Protein AF-A0A1M5V3K9-F1 (afdb_monomer)

Foldseek 3Di:
DPDVPVVVVVLVVVLVVLLVVLVVVLVVLVVVLVVLVVVPVVDDDDPVSVVVSVVSNVVSVVVSVVSCVVRVDRPVVVD

Structure (mmCIF, N/CA/C/O backbone):
data_AF-A0A1M5V3K9-F1
#
_entry.id   AF-A0A1M5V3K9-F1
#
loop_
_atom_site.group_PDB
_atom_site.id
_atom_site.type_symbol
_atom_site.label_atom_id
_atom_site.label_alt_id
_atom_site.label_comp_id
_atom_site.label_asym_id
_atom_site.label_entity_id
_atom_site.label_seq_id
_atom_site.pdbx_PDB_ins_code
_atom_site.Cartn_x
_atom_site.Cartn_y
_atom_site.Cartn_z
_atom_site.occupancy
_atom_site.B_iso_or_equiv
_atom_site.auth_seq_id
_atom_site.auth_comp_id
_atom_site.auth_asym_id
_atom_site.auth_atom_id
_atom_site.pdbx_PDB_model_num
ATOM 1 N N . MET A 1 1 ? 25.373 -1.294 -34.388 1.00 45.47 1 MET A N 1
ATOM 2 C CA . MET A 1 1 ? 24.807 -0.348 -33.409 1.00 45.47 1 MET A CA 1
ATOM 3 C C . MET A 1 1 ? 23.662 -1.066 -32.723 1.00 45.47 1 MET A C 1
ATOM 5 O O . MET A 1 1 ? 22.528 -0.938 -33.151 1.00 45.47 1 MET A O 1
ATOM 9 N N . ILE A 1 2 ? 23.990 -1.916 -31.752 1.00 47.75 2 ILE A N 1
ATOM 10 C CA . ILE A 1 2 ? 23.014 -2.320 -30.741 1.00 47.75 2 ILE A CA 1
ATOM 11 C C . ILE A 1 2 ? 23.046 -1.163 -29.726 1.00 47.75 2 ILE A C 1
ATOM 13 O O . ILE A 1 2 ? 24.143 -0.727 -29.397 1.00 47.75 2 ILE A O 1
ATOM 17 N N . ASP A 1 3 ? 21.999 -0.578 -29.179 1.00 55.81 3 ASP A N 1
ATOM 18 C CA . ASP A 1 3 ? 20.581 -0.526 -29.494 1.00 55.81 3 ASP A CA 1
ATOM 19 C C . ASP A 1 3 ? 20.043 0.416 -28.397 1.00 55.81 3 ASP A C 1
ATOM 21 O O . ASP A 1 3 ? 19.696 -0.018 -27.300 1.00 55.81 3 ASP A O 1
ATOM 25 N N . ASN A 1 4 ? 20.121 1.739 -28.614 1.00 66.12 4 ASN A N 1
ATOM 26 C CA . ASN A 1 4 ? 19.691 2.721 -27.598 1.00 66.12 4 ASN A CA 1
ATOM 27 C C . ASN A 1 4 ? 18.227 2.483 -27.194 1.00 66.12 4 ASN A C 1
ATOM 29 O O . ASN A 1 4 ? 17.829 2.776 -26.068 1.00 66.12 4 ASN A O 1
ATOM 33 N N . ASN A 1 5 ? 17.437 1.928 -28.117 1.00 83.94 5 ASN A N 1
ATOM 34 C CA . ASN A 1 5 ? 16.049 1.590 -27.885 1.00 83.94 5 ASN A CA 1
ATOM 35 C C . ASN A 1 5 ? 15.917 0.284 -27.090 1.00 83.94 5 ASN A C 1
ATOM 37 O O . ASN A 1 5 ? 15.183 0.258 -26.109 1.00 83.94 5 ASN A O 1
ATOM 41 N N . GLU A 1 6 ? 16.649 -0.781 -27.434 1.00 91.00 6 GLU A N 1
ATOM 42 C CA . GLU A 1 6 ? 16.610 -2.029 -26.653 1.00 91.00 6 GLU A CA 1
ATOM 43 C C . GLU A 1 6 ? 17.109 -1.834 -25.214 1.00 91.00 6 GLU A C 1
ATOM 45 O O . GLU A 1 6 ? 16.492 -2.357 -24.287 1.00 91.00 6 GLU A O 1
ATOM 50 N N . GLU A 1 7 ? 18.183 -1.069 -24.984 1.00 89.94 7 GLU A N 1
ATOM 51 C CA . GLU A 1 7 ? 18.668 -0.804 -23.621 1.00 89.94 7 GLU A CA 1
ATOM 52 C C . GLU A 1 7 ? 17.653 0.017 -22.810 1.00 89.94 7 GLU A C 1
ATOM 54 O O . GLU A 1 7 ? 17.367 -0.313 -21.654 1.00 89.94 7 GLU A O 1
ATOM 59 N N . TYR A 1 8 ? 17.060 1.047 -23.423 1.00 90.19 8 TYR A N 1
ATOM 60 C CA . TYR A 1 8 ? 15.985 1.829 -22.811 1.00 90.19 8 TYR A CA 1
ATOM 61 C C . TYR A 1 8 ? 14.777 0.947 -22.468 1.00 90.19 8 TYR A C 1
ATOM 63 O O . TYR A 1 8 ? 14.275 0.989 -21.344 1.00 90.19 8 TYR A O 1
ATOM 71 N N . LEU A 1 9 ? 14.341 0.093 -23.400 1.00 92.88 9 LEU A N 1
ATOM 72 C CA . LEU A 1 9 ? 13.220 -0.824 -23.199 1.00 92.88 9 LEU A CA 1
ATOM 73 C C . LEU A 1 9 ? 13.513 -1.862 -22.110 1.00 92.88 9 LEU A C 1
ATOM 75 O O . LEU A 1 9 ? 12.631 -2.141 -21.300 1.00 92.88 9 LEU A O 1
ATOM 79 N N . LYS A 1 10 ? 14.744 -2.386 -22.026 1.00 94.69 10 LYS A N 1
ATOM 80 C CA . LYS A 1 10 ? 15.170 -3.275 -20.930 1.00 94.69 10 LYS A CA 1
ATOM 81 C C . LYS A 1 10 ? 15.083 -2.568 -19.580 1.00 94.69 10 LYS A C 1
ATOM 83 O O . LYS A 1 10 ? 14.481 -3.108 -18.657 1.00 94.69 10 LYS A O 1
ATOM 88 N N . LYS A 1 11 ? 15.605 -1.342 -19.465 1.00 94.06 11 LYS A N 1
ATOM 89 C CA . LYS A 1 11 ? 15.506 -0.549 -18.225 1.00 94.06 11 LYS A CA 1
ATOM 90 C C . LYS A 1 11 ? 14.053 -0.244 -17.864 1.00 94.06 11 LYS A C 1
ATOM 92 O O . LYS A 1 11 ? 13.678 -0.364 -16.701 1.00 94.06 11 LYS A O 1
ATOM 97 N N . LYS A 1 12 ? 13.217 0.085 -18.851 1.00 94.69 12 LYS A N 1
ATOM 98 C CA . LYS A 1 12 ? 11.786 0.328 -18.644 1.00 94.69 12 LYS A CA 1
ATOM 99 C C . LYS A 1 12 ? 11.048 -0.929 -18.186 1.00 94.69 12 LYS A C 1
ATOM 101 O O . LYS A 1 12 ? 10.194 -0.840 -17.311 1.00 94.69 12 LYS A O 1
ATOM 106 N N . LEU A 1 13 ? 11.393 -2.096 -18.728 1.00 96.31 13 LEU A N 1
ATOM 107 C CA . LEU A 1 13 ? 10.830 -3.372 -18.292 1.00 96.31 13 LEU A CA 1
ATOM 108 C C . LEU A 1 13 ? 11.193 -3.677 -16.833 1.00 96.31 13 LEU A C 1
ATOM 110 O O . LEU A 1 13 ? 10.316 -4.053 -16.059 1.00 96.31 13 LEU A O 1
ATOM 114 N N . GLU A 1 14 ? 12.454 -3.480 -16.444 1.00 96.88 14 GLU A N 1
ATOM 115 C CA . GLU A 1 14 ? 12.881 -3.660 -15.050 1.00 96.88 14 GLU A CA 1
ATOM 116 C C . GLU A 1 14 ? 12.173 -2.680 -14.106 1.00 96.88 14 GLU A C 1
ATOM 118 O O . GLU A 1 14 ? 11.739 -3.070 -13.023 1.00 96.88 14 GLU A O 1
ATOM 123 N N . TRP A 1 15 ? 11.957 -1.434 -14.538 1.00 96.94 15 TRP A N 1
ATOM 124 C CA . TRP A 1 15 ? 11.169 -0.468 -13.773 1.00 96.94 15 TRP A CA 1
ATOM 125 C C . TRP A 1 15 ? 9.719 -0.916 -13.587 1.00 96.94 15 TRP A C 1
ATOM 127 O O . TRP A 1 15 ? 9.206 -0.851 -12.474 1.00 96.94 15 TRP A O 1
ATOM 137 N N . VAL A 1 16 ? 9.061 -1.402 -14.647 1.00 97.81 16 VAL A N 1
ATOM 138 C CA . VAL A 1 16 ? 7.678 -1.897 -14.559 1.00 97.81 16 VAL A CA 1
ATOM 139 C C . VAL A 1 16 ? 7.582 -3.074 -13.591 1.00 97.81 16 VAL A C 1
ATOM 141 O O . VAL A 1 16 ? 6.683 -3.084 -12.755 1.00 97.81 16 VAL A O 1
ATOM 144 N N . LYS A 1 17 ? 8.512 -4.036 -13.653 1.00 98.25 17 LYS A N 1
ATOM 145 C CA . LYS A 1 17 ? 8.548 -5.169 -12.711 1.00 98.25 17 LYS A CA 1
ATOM 146 C C . LYS A 1 17 ? 8.686 -4.689 -11.269 1.00 98.25 17 LYS A C 1
ATOM 148 O O . LYS A 1 17 ? 7.874 -5.054 -10.425 1.00 98.25 17 LYS A O 1
ATOM 153 N N . TYR A 1 18 ? 9.651 -3.807 -11.014 1.00 97.88 18 TYR A N 1
ATOM 154 C CA . TYR A 1 18 ? 9.836 -3.205 -9.698 1.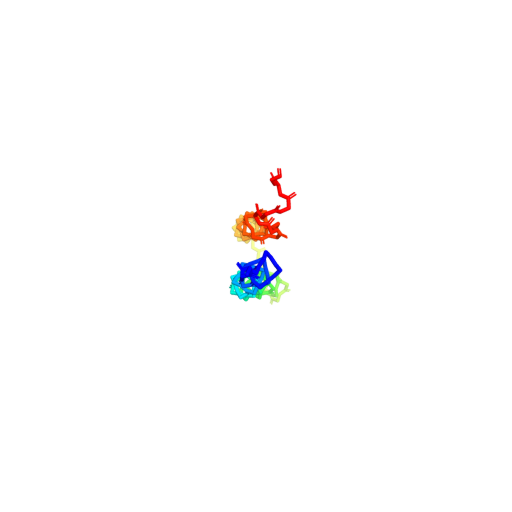00 97.88 18 TYR A CA 1
ATOM 155 C C . TYR A 1 18 ? 8.581 -2.457 -9.224 1.00 97.88 18 TYR A C 1
ATOM 157 O O . TYR A 1 18 ? 8.163 -2.593 -8.076 1.00 97.88 18 TYR A O 1
ATOM 165 N N . ARG A 1 19 ? 7.939 -1.685 -10.108 1.00 97.81 19 ARG A N 1
ATOM 166 C CA . ARG A 1 19 ? 6.723 -0.942 -9.773 1.00 97.81 19 ARG A CA 1
ATOM 167 C C . ARG A 1 19 ? 5.561 -1.874 -9.434 1.00 97.81 19 ARG A C 1
ATOM 169 O O . ARG A 1 19 ? 4.830 -1.560 -8.502 1.00 97.81 19 ARG A O 1
ATOM 176 N N . ILE A 1 20 ? 5.403 -2.995 -10.136 1.00 98.56 20 ILE A N 1
ATOM 177 C CA . ILE A 1 20 ? 4.394 -4.013 -9.805 1.00 98.56 20 ILE A CA 1
ATOM 178 C C . ILE A 1 20 ? 4.628 -4.546 -8.386 1.00 98.56 20 ILE A C 1
ATOM 180 O O . ILE A 1 20 ? 3.718 -4.485 -7.568 1.00 98.56 20 ILE A O 1
ATOM 184 N N . GLU A 1 21 ? 5.858 -4.939 -8.044 1.00 98.50 21 GLU A N 1
ATOM 185 C CA . GLU A 1 21 ? 6.175 -5.432 -6.693 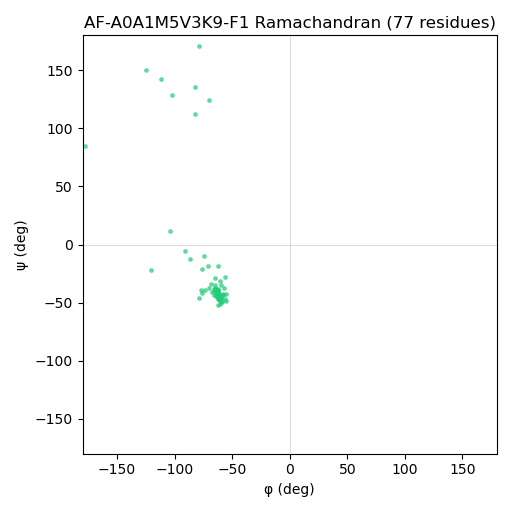1.00 98.50 21 GLU A CA 1
ATOM 186 C C . GLU A 1 21 ? 5.892 -4.402 -5.586 1.00 98.50 21 GLU A C 1
ATOM 188 O O . GLU A 1 21 ? 5.526 -4.759 -4.464 1.00 98.50 21 GLU A O 1
ATOM 193 N N . ILE A 1 22 ? 6.102 -3.112 -5.862 1.00 98.50 22 ILE A N 1
ATOM 194 C CA . ILE A 1 22 ? 5.783 -2.049 -4.903 1.00 98.50 22 ILE A CA 1
ATOM 195 C C . ILE A 1 22 ? 4.271 -1.829 -4.800 1.00 98.50 22 ILE A C 1
ATOM 197 O O . ILE A 1 22 ? 3.773 -1.635 -3.691 1.00 98.50 22 ILE A O 1
ATOM 201 N N . LEU A 1 23 ? 3.540 -1.893 -5.915 1.00 98.62 23 LEU A N 1
ATOM 202 C CA . LEU A 1 23 ? 2.079 -1.791 -5.915 1.00 98.62 23 LEU A CA 1
ATOM 203 C C . LEU A 1 23 ? 1.433 -2.935 -5.126 1.00 98.62 23 LEU A C 1
ATOM 205 O O . LEU A 1 23 ? 0.530 -2.669 -4.339 1.00 98.62 23 LEU A O 1
ATOM 209 N N . ASP A 1 24 ? 1.947 -4.159 -5.245 1.00 98.75 24 ASP A N 1
ATOM 210 C CA . ASP A 1 24 ? 1.468 -5.301 -4.459 1.00 98.75 24 ASP A CA 1
ATOM 211 C C . ASP A 1 24 ? 1.640 -5.051 -2.948 1.00 98.75 24 ASP A C 1
ATOM 213 O O . ASP A 1 24 ? 0.711 -5.235 -2.162 1.00 98.75 24 ASP A O 1
ATOM 217 N N . LYS A 1 25 ? 2.793 -4.512 -2.527 1.00 98.69 25 LYS A N 1
ATOM 218 C CA . LYS A 1 25 ? 3.040 -4.130 -1.120 1.00 98.69 25 LYS A CA 1
ATOM 219 C C . LYS A 1 25 ? 2.140 -2.988 -0.644 1.00 98.69 25 LYS A C 1
ATOM 221 O O . LYS A 1 25 ? 1.780 -2.934 0.532 1.00 98.69 25 LYS A O 1
ATOM 226 N N . MET A 1 26 ? 1.812 -2.042 -1.524 1.00 98.75 26 MET A N 1
ATOM 227 C CA . MET A 1 26 ? 0.869 -0.966 -1.208 1.00 98.75 26 MET A CA 1
ATOM 228 C C . MET A 1 26 ? -0.547 -1.524 -1.022 1.00 98.75 26 MET A C 1
ATOM 230 O O . MET A 1 26 ? -1.225 -1.125 -0.077 1.00 98.75 26 MET A O 1
ATOM 234 N N . GLU A 1 27 ? -0.967 -2.472 -1.862 1.00 98.81 27 GLU A N 1
ATOM 235 C CA . GLU A 1 27 ? -2.269 -3.139 -1.762 1.00 98.81 27 GLU A CA 1
ATOM 236 C C . GLU A 1 27 ? -2.410 -3.907 -0.440 1.00 98.81 27 GLU A C 1
ATOM 238 O O . GLU A 1 27 ? -3.419 -3.770 0.251 1.00 98.81 27 GLU A O 1
ATOM 243 N N . GLU A 1 28 ? -1.370 -4.631 -0.011 1.00 98.69 28 GLU A N 1
ATOM 244 C CA . GLU A 1 28 ? -1.353 -5.304 1.297 1.00 98.69 28 GLU A CA 1
ATOM 245 C C . GLU A 1 28 ? -1.624 -4.327 2.455 1.00 98.69 28 GLU A C 1
ATOM 247 O O . GLU A 1 28 ? -2.414 -4.617 3.360 1.00 98.69 28 GLU A O 1
ATOM 252 N N . LYS A 1 29 ? -1.015 -3.135 2.408 1.00 98.69 29 LYS A N 1
ATOM 253 C CA . LYS A 1 29 ? -1.216 -2.083 3.418 1.00 98.69 29 LYS A CA 1
ATOM 254 C C . LYS A 1 29 ? -2.602 -1.457 3.342 1.00 98.69 29 LYS A C 1
ATOM 256 O O . LYS A 1 29 ? -3.190 -1.163 4.381 1.00 98.69 29 LYS A O 1
ATOM 261 N N . LEU A 1 30 ? -3.143 -1.264 2.141 1.00 98.75 30 LEU A N 1
ATOM 262 C CA . LEU A 1 30 ? -4.511 -0.775 1.957 1.00 98.75 30 LEU A CA 1
ATOM 263 C C . LEU A 1 30 ? -5.536 -1.768 2.518 1.00 98.75 30 LEU A C 1
ATOM 265 O O . LEU A 1 30 ? -6.492 -1.358 3.181 1.00 98.75 30 LEU A O 1
ATOM 269 N N . GLU A 1 31 ? -5.317 -3.069 2.334 1.00 98.75 31 GLU A N 1
ATOM 270 C CA . GLU A 1 31 ? -6.178 -4.094 2.924 1.00 98.7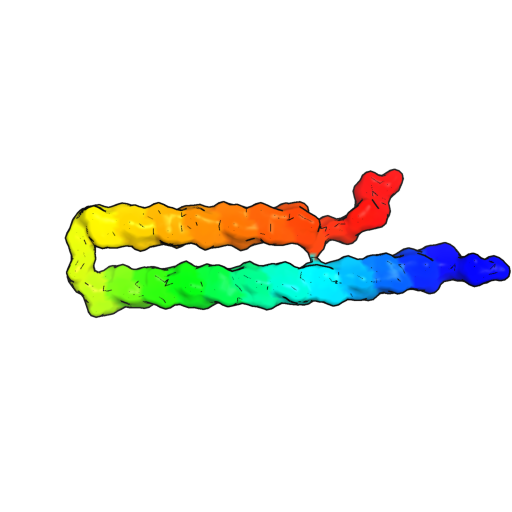5 31 GLU A CA 1
ATOM 271 C C . GLU A 1 31 ? -6.042 -4.139 4.459 1.00 98.75 31 GLU A C 1
ATOM 273 O O . GLU A 1 31 ? -7.041 -4.329 5.155 1.00 98.75 31 GLU A O 1
ATOM 278 N N . GLU A 1 32 ? -4.856 -3.878 5.022 1.00 98.56 32 GLU A N 1
ATOM 279 C CA . GLU A 1 32 ? -4.687 -3.676 6.472 1.00 98.56 32 GLU A CA 1
ATOM 280 C C . GLU A 1 32 ? -5.488 -2.464 6.978 1.00 98.56 32 GLU A C 1
ATOM 282 O O . GLU A 1 32 ? -6.243 -2.580 7.947 1.00 98.56 32 GLU A O 1
ATOM 287 N N . MET A 1 33 ? -5.412 -1.321 6.287 1.00 98.62 33 MET A N 1
ATOM 288 C CA . MET A 1 33 ? -6.211 -0.135 6.625 1.00 98.62 33 MET A CA 1
ATOM 289 C C . MET A 1 33 ? -7.711 -0.441 6.590 1.00 98.62 33 MET A C 1
ATOM 291 O O . MET A 1 33 ? -8.456 -0.052 7.490 1.00 98.62 33 MET A O 1
ATOM 295 N N . LYS A 1 34 ? -8.167 -1.181 5.579 1.00 98.56 34 LYS A N 1
ATOM 296 C CA . LYS A 1 34 ? -9.569 -1.582 5.442 1.00 98.56 34 LYS A CA 1
ATOM 297 C C . LYS A 1 34 ? -10.028 -2.496 6.576 1.00 98.56 34 LYS A C 1
ATOM 299 O O . LYS A 1 34 ? -11.153 -2.340 7.051 1.00 98.56 34 LYS A O 1
ATOM 304 N N . LYS A 1 35 ? -9.174 -3.410 7.047 1.00 98.44 35 LYS A N 1
ATOM 305 C CA . LYS A 1 35 ? -9.452 -4.237 8.234 1.00 98.44 35 LYS A CA 1
ATOM 306 C C . LYS A 1 35 ? -9.585 -3.387 9.498 1.00 98.44 35 LYS A C 1
ATOM 308 O O . LYS A 1 35 ? -10.534 -3.597 10.245 1.00 98.44 35 LYS A O 1
ATOM 313 N N . LEU A 1 36 ? -8.708 -2.399 9.697 1.00 98.19 36 LEU A N 1
ATOM 314 C CA . LEU A 1 36 ? -8.786 -1.471 10.834 1.00 98.19 36 LEU A CA 1
ATOM 315 C C . LEU A 1 36 ? -10.085 -0.655 10.826 1.00 98.19 36 LEU A C 1
ATOM 317 O O . LEU A 1 36 ? -10.752 -0.551 11.851 1.00 98.19 36 LEU A O 1
ATOM 321 N N . VAL A 1 37 ? -10.481 -0.122 9.667 1.00 96.69 37 VAL A N 1
ATOM 322 C CA . VAL A 1 37 ? -11.731 0.648 9.533 1.00 96.69 37 VAL A CA 1
ATOM 323 C C . VAL A 1 37 ? -12.960 -0.231 9.771 1.00 96.69 37 VAL A C 1
ATOM 325 O O . VAL A 1 37 ? -13.905 0.208 10.421 1.00 96.69 37 VAL A O 1
ATOM 328 N N . ARG A 1 38 ? -12.958 -1.478 9.279 1.00 97.75 38 ARG A N 1
ATOM 329 C CA . ARG A 1 38 ? -14.037 -2.438 9.567 1.00 97.75 38 ARG A CA 1
ATOM 330 C C . ARG A 1 38 ? -14.120 -2.752 11.057 1.00 97.75 38 ARG A C 1
ATOM 332 O O . ARG A 1 38 ? -15.199 -2.657 11.621 1.00 97.75 38 ARG A O 1
ATOM 339 N N . TYR A 1 39 ? -12.986 -3.033 11.697 1.00 97.00 39 TYR A N 1
ATOM 340 C CA . TYR A 1 39 ? -12.932 -3.271 13.138 1.00 97.00 39 TYR A CA 1
ATOM 341 C C . TYR A 1 39 ? -13.507 -2.091 13.932 1.00 97.00 39 TYR A C 1
ATOM 343 O O . TYR A 1 39 ? -14.360 -2.303 14.785 1.00 97.00 39 TYR A O 1
ATOM 351 N N . ALA A 1 40 ? -13.117 -0.857 13.598 1.00 96.31 40 ALA A N 1
ATOM 352 C CA . ALA A 1 40 ? -13.631 0.341 14.261 1.00 96.31 40 ALA A CA 1
ATOM 353 C C . ALA A 1 40 ? -15.130 0.583 14.039 1.00 96.31 40 ALA A C 1
ATOM 355 O O . ALA A 1 40 ? -15.784 1.194 14.873 1.00 96.31 40 ALA A O 1
ATOM 356 N N . LYS A 1 41 ? -15.674 0.133 12.905 1.00 95.50 41 LYS A N 1
ATOM 357 C CA . LYS A 1 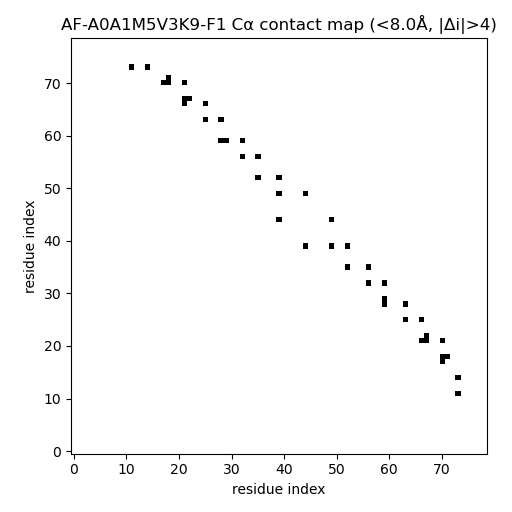41 ? -17.104 0.243 12.601 1.00 95.50 41 LYS A CA 1
ATOM 358 C C . LYS A 1 41 ? -17.935 -0.804 13.347 1.00 95.50 41 LYS A C 1
ATOM 360 O O . LYS A 1 41 ? -19.062 -0.516 13.738 1.00 95.50 41 LYS A O 1
ATOM 365 N N . ASP A 1 42 ? -17.408 -2.019 13.462 1.00 97.31 42 ASP A N 1
ATOM 366 C CA . ASP A 1 42 ? -18.158 -3.186 13.931 1.00 97.31 42 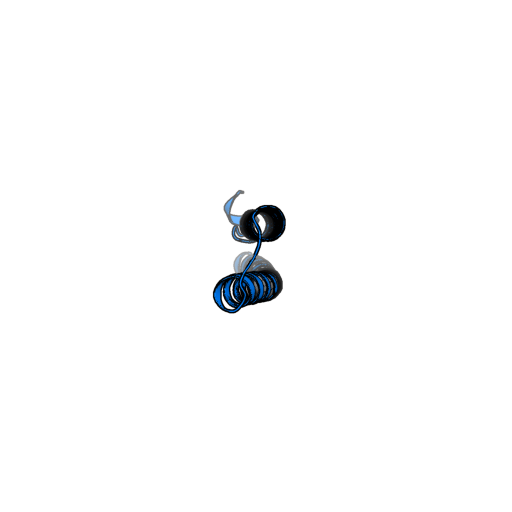ASP A CA 1
ATOM 367 C C . ASP A 1 42 ? -18.067 -3.385 15.459 1.00 97.31 42 ASP A C 1
ATOM 369 O O . ASP A 1 42 ? -18.746 -4.260 15.995 1.00 97.31 42 ASP A O 1
ATOM 373 N N . ASN A 1 43 ? -17.258 -2.583 16.164 1.00 96.31 43 ASN A N 1
ATOM 374 C CA . ASN A 1 43 ? -17.072 -2.642 17.616 1.00 96.31 43 ASN A CA 1
ATOM 375 C C . ASN A 1 43 ? -17.349 -1.278 18.262 1.00 96.31 43 ASN A C 1
ATOM 377 O O . ASN A 1 43 ? -17.124 -0.239 17.645 1.00 96.31 43 ASN A O 1
ATOM 381 N N . ASP A 1 44 ? -17.812 -1.299 19.512 1.00 96.38 44 ASP A N 1
ATOM 382 C CA . ASP A 1 44 ? -17.900 -0.104 20.354 1.00 96.38 44 ASP A CA 1
ATOM 383 C C . ASP A 1 44 ? -16.518 0.143 20.961 1.00 96.38 44 ASP A C 1
ATOM 385 O O . ASP A 1 44 ? -1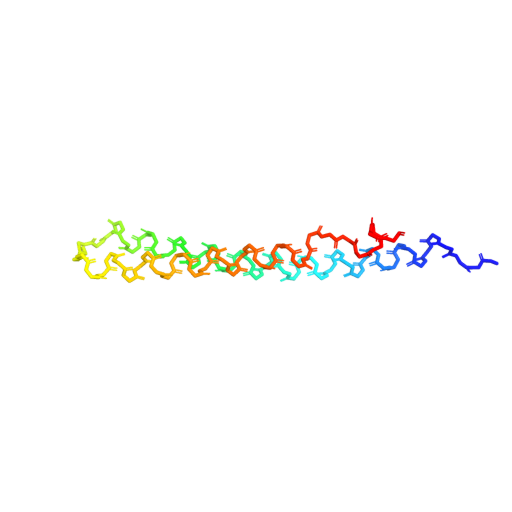6.022 -0.701 21.708 1.00 96.38 44 ASP A O 1
ATOM 389 N N . LEU A 1 45 ? -15.872 1.233 20.553 1.00 96.81 45 LEU A N 1
ATOM 390 C CA . LEU A 1 45 ? -14.495 1.549 20.921 1.00 96.81 45 LEU A CA 1
ATOM 391 C C . LEU A 1 45 ? -14.449 2.766 21.828 1.00 96.81 45 LEU A C 1
ATOM 393 O O . LEU A 1 45 ? -15.161 3.746 21.596 1.00 96.81 45 LEU A O 1
ATOM 397 N N . ASP A 1 46 ? -13.549 2.731 22.803 1.00 97.38 46 ASP A N 1
ATOM 398 C CA . ASP A 1 46 ? -13.250 3.913 23.598 1.00 97.38 46 ASP A CA 1
ATOM 399 C C . ASP A 1 46 ? -12.321 4.901 22.863 1.00 97.38 46 ASP A C 1
ATOM 401 O O . ASP A 1 46 ? -11.765 4.632 21.791 1.00 97.38 46 ASP A O 1
ATOM 405 N N . ASP A 1 47 ? -12.162 6.092 23.443 1.00 97.38 47 ASP A N 1
ATOM 406 C CA . ASP A 1 47 ? -11.356 7.164 22.855 1.00 97.38 47 ASP A CA 1
ATOM 407 C C . ASP A 1 47 ? -9.879 6.770 22.663 1.00 97.38 47 ASP A C 1
ATOM 409 O O . ASP A 1 47 ? -9.233 7.242 21.718 1.00 97.38 47 ASP A O 1
ATOM 413 N N . GLU A 1 48 ? -9.325 5.916 23.530 1.00 97.50 48 GLU A N 1
ATOM 414 C CA . GLU A 1 48 ? -7.932 5.483 23.413 1.00 97.50 48 GLU A CA 1
ATOM 415 C C . GLU A 1 48 ? -7.782 4.450 22.291 1.00 97.50 48 GLU A C 1
ATOM 417 O O . GLU A 1 48 ? -6.875 4.577 21.465 1.00 97.50 48 GLU A O 1
ATOM 422 N N . GLU A 1 49 ? -8.715 3.506 22.165 1.00 97.62 49 GLU A N 1
ATOM 423 C CA . GLU A 1 49 ? -8.761 2.550 21.056 1.00 97.62 49 GLU A CA 1
ATOM 424 C C . GLU A 1 49 ? -8.924 3.258 19.701 1.00 97.62 49 GLU A C 1
ATOM 426 O O . GLU A 1 49 ? -8.201 2.967 18.737 1.00 97.62 49 GLU A O 1
ATOM 431 N N . ILE A 1 50 ? -9.818 4.251 19.621 1.00 97.25 50 ILE A N 1
ATOM 432 C CA . ILE A 1 50 ? -9.993 5.090 18.425 1.00 97.25 50 ILE A CA 1
ATOM 433 C C . ILE A 1 50 ? -8.686 5.819 18.088 1.00 97.25 50 ILE A C 1
ATOM 435 O O . ILE A 1 50 ? -8.275 5.885 16.920 1.00 97.25 50 ILE A O 1
ATOM 439 N N . LYS A 1 51 ? -8.003 6.373 19.094 1.00 98.12 51 LYS A N 1
ATOM 440 C CA . LYS A 1 51 ? -6.726 7.069 18.910 1.00 98.12 51 LYS A CA 1
ATOM 441 C C . LYS A 1 51 ? -5.633 6.126 18.410 1.00 98.12 51 LYS A C 1
ATOM 443 O O . LYS A 1 51 ? -4.913 6.485 17.473 1.00 98.12 51 LYS A O 1
ATOM 448 N N . GLU A 1 52 ? -5.539 4.914 18.946 1.00 98.00 52 GLU A N 1
ATOM 449 C CA . GLU A 1 52 ? -4.591 3.906 18.469 1.00 98.00 52 GLU A CA 1
ATOM 450 C C . GLU A 1 52 ? -4.829 3.510 17.008 1.00 98.00 52 GLU A C 1
ATOM 452 O O . GLU A 1 52 ? -3.879 3.421 16.220 1.00 98.00 52 GLU A O 1
ATOM 457 N N . ILE A 1 53 ? -6.088 3.284 16.623 1.00 98.12 53 ILE A N 1
ATOM 458 C CA . ILE A 1 53 ? -6.447 2.951 15.240 1.00 98.12 53 ILE A CA 1
ATOM 459 C C . ILE A 1 53 ? -6.052 4.090 14.301 1.00 98.12 53 ILE A C 1
ATOM 461 O O . ILE A 1 53 ? -5.438 3.845 13.260 1.00 98.12 53 ILE A O 1
ATOM 465 N N . ASN A 1 54 ? -6.316 5.339 14.685 1.00 98.12 54 ASN A N 1
ATOM 466 C CA . ASN A 1 54 ? -5.924 6.505 13.897 1.0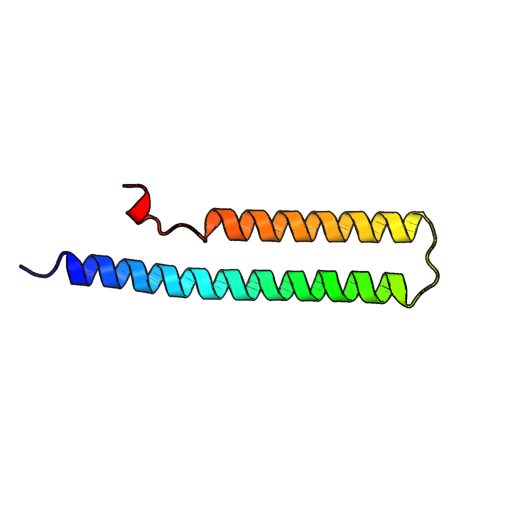0 98.12 54 ASN A CA 1
ATOM 467 C C . ASN A 1 54 ? -4.400 6.628 13.736 1.00 98.12 54 ASN A C 1
ATOM 469 O O . ASN A 1 54 ? -3.920 6.949 12.645 1.00 98.12 54 ASN A O 1
ATOM 473 N N . ILE A 1 55 ? -3.618 6.332 14.779 1.00 98.56 55 ILE A N 1
ATOM 474 C CA . ILE A 1 55 ? -2.149 6.294 14.689 1.00 98.56 55 ILE A CA 1
ATOM 475 C C . ILE A 1 55 ? -1.703 5.230 13.675 1.00 98.56 55 ILE A C 1
ATOM 477 O O . ILE A 1 55 ? -0.875 5.518 12.805 1.00 98.56 55 ILE A O 1
ATOM 481 N N . LYS A 1 56 ? -2.280 4.022 13.737 1.00 98.56 56 LYS A N 1
ATOM 482 C CA . LYS A 1 56 ? -1.970 2.921 12.808 1.00 98.56 56 LYS A CA 1
ATOM 483 C C . LYS A 1 56 ? -2.332 3.282 11.362 1.00 98.56 56 LYS A C 1
ATOM 485 O O . LYS A 1 56 ? -1.499 3.109 10.472 1.00 98.56 56 LYS A O 1
ATOM 490 N N . LEU A 1 57 ? -3.515 3.858 11.129 1.00 98.62 57 LEU A N 1
ATOM 491 C CA . LEU A 1 57 ? -3.957 4.318 9.805 1.00 98.62 57 LEU A CA 1
ATOM 492 C C . LEU A 1 57 ? -3.022 5.383 9.219 1.00 98.62 57 LEU A C 1
ATOM 494 O O . LEU A 1 57 ? -2.633 5.289 8.055 1.00 98.62 57 LEU A O 1
ATOM 498 N N . ASN A 1 58 ? -2.620 6.371 10.021 1.00 98.62 58 ASN A N 1
ATOM 499 C CA . ASN A 1 58 ? -1.707 7.421 9.570 1.00 98.62 58 ASN A CA 1
ATOM 500 C C . ASN A 1 58 ? -0.314 6.876 9.240 1.00 98.62 58 ASN A C 1
ATOM 502 O O . ASN A 1 58 ? 0.290 7.293 8.250 1.00 98.62 58 ASN A O 1
ATOM 506 N N . ARG A 1 59 ? 0.186 5.915 10.025 1.00 98.75 59 ARG A N 1
ATOM 507 C CA . ARG A 1 59 ? 1.447 5.230 9.720 1.00 98.75 59 ARG A CA 1
ATOM 508 C C . ARG A 1 59 ? 1.366 4.500 8.377 1.00 98.75 59 ARG A C 1
ATOM 510 O O . ARG A 1 59 ? 2.220 4.730 7.525 1.00 98.75 59 ARG A O 1
ATOM 517 N N . LEU A 1 60 ? 0.327 3.688 8.165 1.00 98.75 60 LEU A N 1
ATOM 518 C CA . LEU A 1 60 ? 0.126 2.944 6.915 1.00 98.75 60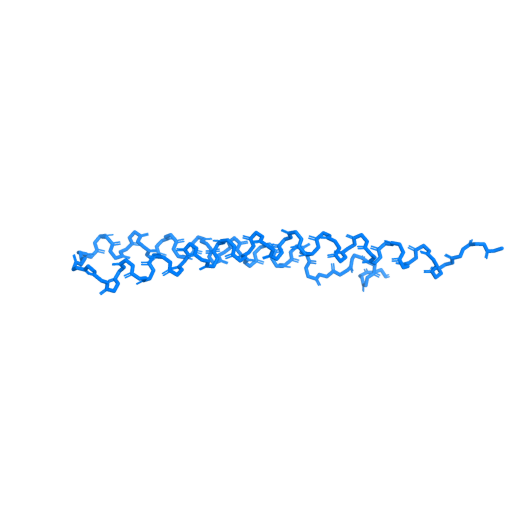 LEU A CA 1
ATOM 519 C C . LEU A 1 60 ? 0.019 3.880 5.707 1.00 98.75 60 LEU A C 1
ATOM 521 O O . LEU A 1 60 ? 0.688 3.663 4.698 1.00 98.75 60 LEU A O 1
ATOM 525 N N . LYS A 1 61 ? -0.741 4.974 5.834 1.00 98.62 61 LYS A N 1
ATOM 526 C CA . LYS A 1 61 ? -0.826 6.019 4.807 1.00 98.62 61 LYS A CA 1
ATOM 527 C C . LYS A 1 61 ? 0.554 6.577 4.453 1.00 98.62 61 LYS A C 1
ATOM 529 O O . LYS A 1 61 ? 0.882 6.683 3.274 1.00 98.62 61 LYS A O 1
ATOM 534 N N . ASN A 1 62 ? 1.361 6.931 5.452 1.00 98.62 62 ASN A N 1
ATOM 535 C CA . ASN A 1 62 ? 2.695 7.485 5.220 1.00 98.62 62 ASN A CA 1
ATOM 536 C C . ASN A 1 62 ? 3.624 6.474 4.534 1.00 98.62 62 ASN A C 1
ATOM 538 O O . ASN A 1 62 ? 4.377 6.852 3.641 1.00 98.62 62 ASN A O 1
ATOM 542 N N . GLU A 1 63 ? 3.554 5.196 4.908 1.00 98.62 63 GLU A N 1
ATOM 543 C CA . GLU A 1 63 ? 4.323 4.130 4.258 1.00 98.62 63 GLU A CA 1
ATOM 544 C C . GLU A 1 63 ? 3.931 3.963 2.783 1.00 98.62 63 GLU A C 1
ATOM 546 O O . GLU A 1 63 ? 4.813 3.901 1.928 1.00 98.62 63 GLU A O 1
ATOM 551 N N . ILE A 1 64 ? 2.630 3.965 2.473 1.00 98.75 64 ILE A N 1
ATOM 552 C CA . ILE A 1 64 ? 2.111 3.899 1.097 1.00 98.75 64 ILE A CA 1
ATOM 553 C C . ILE A 1 64 ? 2.610 5.091 0.272 1.00 98.75 64 ILE A C 1
ATOM 555 O O . ILE A 1 64 ? 3.111 4.900 -0.834 1.00 98.75 64 ILE A O 1
ATOM 559 N N . VAL A 1 65 ? 2.522 6.313 0.809 1.00 98.44 65 VAL A N 1
ATOM 560 C CA . VAL A 1 65 ? 2.997 7.525 0.118 1.00 98.44 65 VAL A CA 1
ATOM 561 C C . VAL A 1 65 ? 4.498 7.441 -0.168 1.00 98.44 65 VAL A C 1
ATOM 563 O O . VAL A 1 65 ? 4.924 7.687 -1.291 1.00 98.44 65 VAL A O 1
ATOM 566 N N . GLN A 1 66 ? 5.305 7.015 0.808 1.00 98.25 66 GLN A N 1
ATOM 567 C CA . GLN A 1 66 ? 6.749 6.859 0.610 1.00 98.25 66 GLN A CA 1
ATOM 568 C C . GLN A 1 66 ? 7.094 5.777 -0.421 1.00 98.25 66 GLN A C 1
ATOM 570 O O . GLN A 1 66 ? 8.062 5.930 -1.167 1.00 98.25 66 GLN A O 1
ATOM 575 N N . MET A 1 67 ? 6.344 4.673 -0.448 1.00 98.31 67 MET A N 1
ATOM 576 C CA . MET A 1 67 ? 6.494 3.624 -1.460 1.00 98.31 67 MET A CA 1
ATOM 577 C C . MET A 1 67 ? 6.165 4.154 -2.855 1.00 98.31 67 MET A C 1
ATOM 579 O O . MET A 1 67 ? 6.917 3.909 -3.802 1.00 98.31 67 MET A O 1
ATOM 583 N N . ASP A 1 68 ? 5.077 4.914 -2.970 1.00 98.06 68 ASP A N 1
ATOM 584 C CA . ASP A 1 68 ? 4.660 5.514 -4.228 1.00 98.06 68 ASP A CA 1
ATOM 585 C C . ASP A 1 68 ? 5.710 6.498 -4.752 1.00 98.06 68 ASP A C 1
ATOM 587 O O . ASP A 1 68 ? 6.201 6.341 -5.870 1.00 98.06 68 ASP A O 1
ATOM 591 N N . ASP A 1 69 ? 6.132 7.447 -3.915 1.00 96.62 69 ASP A N 1
ATOM 592 C CA . ASP A 1 69 ? 7.113 8.475 -4.269 1.00 96.62 69 ASP A CA 1
ATOM 593 C C . ASP A 1 69 ? 8.443 7.886 -4.750 1.00 96.62 69 ASP A C 1
ATOM 595 O O . ASP A 1 69 ? 9.043 8.403 -5.692 1.00 96.62 69 ASP A O 1
ATOM 599 N N . LYS A 1 70 ? 8.888 6.775 -4.153 1.00 94.69 70 LYS A N 1
ATOM 600 C CA . LYS A 1 70 ? 10.146 6.107 -4.523 1.00 94.69 70 LYS A CA 1
ATOM 601 C C . LYS A 1 70 ? 10.072 5.300 -5.817 1.00 94.69 70 LYS A C 1
ATOM 603 O O . LYS A 1 70 ? 11.118 4.999 -6.383 1.00 94.69 70 LYS A O 1
ATOM 608 N N . SER A 1 71 ? 8.882 4.901 -6.261 1.00 96.31 71 SER A N 1
ATOM 609 C CA . SER A 1 71 ? 8.738 3.900 -7.331 1.00 96.31 71 SER A CA 1
ATOM 610 C C . SER A 1 71 ? 7.980 4.386 -8.562 1.00 96.31 71 SER A C 1
ATOM 612 O O . SER A 1 71 ? 8.162 3.825 -9.642 1.00 96.31 71 SER A O 1
ATOM 614 N N . LYS A 1 72 ? 7.146 5.424 -8.439 1.00 95.12 72 LYS A N 1
ATOM 615 C CA . LYS A 1 72 ? 6.258 5.872 -9.523 1.00 95.12 72 LYS A CA 1
ATOM 616 C C . LYS A 1 72 ? 6.966 6.547 -10.694 1.00 95.12 72 LYS A C 1
ATOM 618 O O . LYS A 1 72 ? 6.367 6.663 -11.758 1.00 95.12 72 LYS A O 1
ATOM 623 N N . ILE A 1 73 ? 8.203 7.004 -10.505 1.00 94.38 73 ILE A N 1
ATOM 624 C CA . ILE A 1 73 ? 8.972 7.697 -11.541 1.00 94.38 73 ILE A CA 1
ATOM 625 C C . ILE A 1 73 ? 9.987 6.729 -12.138 1.00 94.38 73 ILE A C 1
ATOM 627 O O . ILE A 1 73 ? 10.765 6.104 -11.414 1.00 94.38 73 ILE A O 1
ATOM 631 N N . PHE A 1 74 ? 9.993 6.624 -13.464 1.00 90.94 74 PHE A N 1
ATOM 632 C CA . PHE A 1 74 ? 11.043 5.910 -14.167 1.00 90.94 74 PHE A CA 1
ATOM 633 C C . PHE A 1 74 ? 12.347 6.708 -14.075 1.00 90.94 74 PHE A C 1
ATOM 635 O O . PHE A 1 74 ? 12.405 7.877 -14.442 1.00 90.94 74 PHE A O 1
ATOM 642 N N . TRP A 1 75 ? 13.415 6.088 -13.578 1.00 81.06 75 TRP A N 1
ATOM 643 C CA . TRP A 1 75 ? 14.666 6.783 -13.243 1.00 81.06 75 TRP A CA 1
ATOM 644 C C . TRP A 1 75 ? 15.368 7.458 -14.430 1.00 81.06 75 TRP A C 1
ATOM 646 O O . TRP A 1 75 ? 16.201 8.332 -14.202 1.00 81.06 75 TRP A O 1
ATOM 656 N N . MET A 1 76 ? 15.059 7.078 -15.677 1.00 78.62 76 MET A N 1
ATOM 65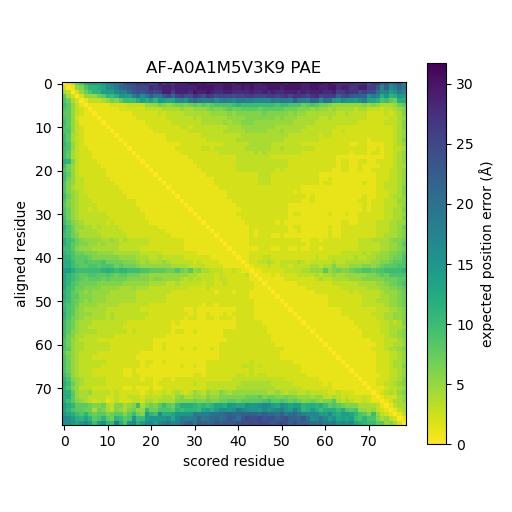7 C CA . MET A 1 76 ? 15.603 7.754 -16.863 1.00 78.62 76 MET A CA 1
ATOM 658 C C . MET A 1 76 ? 14.787 8.971 -17.308 1.00 78.62 76 MET A C 1
ATOM 660 O O . MET A 1 76 ? 15.297 9.744 -18.105 1.00 78.62 76 MET A O 1
ATOM 664 N N . ASP A 1 77 ? 13.570 9.180 -16.794 1.00 75.00 77 ASP A N 1
ATOM 665 C CA . ASP A 1 77 ? 12.776 10.379 -17.114 1.00 75.00 77 ASP A CA 1
ATOM 666 C C . ASP A 1 77 ? 13.306 11.637 -16.388 1.00 75.00 77 ASP A C 1
ATOM 668 O O . ASP A 1 77 ? 12.885 12.751 -16.686 1.00 75.00 77 ASP A O 1
ATOM 672 N N . ASN A 1 78 ? 14.243 11.466 -15.446 1.00 62.75 78 ASN A N 1
ATOM 673 C CA . ASN A 1 78 ? 14.905 12.539 -14.693 1.00 62.75 78 ASN A CA 1
ATOM 674 C C . ASN A 1 78 ? 16.347 12.833 -15.172 1.00 62.75 78 ASN A C 1
ATOM 676 O O . ASN A 1 78 ? 17.091 13.500 -14.449 1.00 62.75 78 ASN A O 1
ATOM 680 N N . GLN A 1 79 ? 16.768 12.287 -16.321 1.00 58.19 79 GLN A N 1
ATOM 681 C CA . GLN A 1 79 ? 18.071 12.549 -16.959 1.00 58.19 79 GLN A CA 1
ATOM 682 C C . GLN A 1 79 ? 17.925 13.562 -18.092 1.00 58.19 79 GLN A C 1
ATOM 684 O O . GLN A 1 79 ? 18.845 14.399 -18.228 1.00 58.19 79 GLN A O 1
#

Sequence (79 aa):
MIDNNEEYLKKKLEWVKYRIEILDKMEEKLEEMKKLVRYAKDNDLDDEEIKEINIKLNRLKNEIVQMDDKSKIFWMDNQ

Mean predicted aligned error: 4.58 Å

Nearest PDB structures (foldseek):
  6v1v-assembly1_D  TM=8.365E-01  e=3.617E+00  Bacillus thuringiensis
  6v1v-assembly1_C  TM=8.433E-01  e=3.617E+00  Bacillus thuringiensis

pLDDT: mean 93.13, std 11.69, range [45.47, 98.81]

Solvent-accessible surface area (backbone atoms only — not comparable to full-atom values): 4576 Å² total; per-residue (Å²): 134,89,46,78,62,60,56,50,50,51,52,51,50,54,46,51,53,53,35,49,60,49,51,54,57,39,48,56,46,51,53,50,46,51,51,52,54,48,52,60,70,79,44,95,71,54,74,65,58,51,49,51,51,50,54,52,46,52,50,48,52,52,52,42,51,54,54,44,72,73,46,76,61,61,79,74,82,79,112

Radius of gyration: 19.02 Å; Cα contacts (8 Å, |Δi|>4): 22; chains: 1; bounding box: 43×18×57 Å

Organism: NCBI:txid1121264

Secondary structure (DSSP, 8-state):
---HHHHHHHHHHHHHHHHHHHHHHHHHHHHHHHHHHHHHHHS---HHHHHHHHHHHHHHHHHHHHHHHHHSS-TTTT-